Protein AF-A0A7K3XNX1-F1 (afdb_monomer)

Mean predicted aligned error: 6.26 Å

pLDDT: mean 88.92, std 15.2, range [35.72, 97.31]

Structure (mmCIF, N/CA/C/O backbone):
data_AF-A0A7K3XNX1-F1
#
_entry.id   AF-A0A7K3XNX1-F1
#
loop_
_atom_site.gr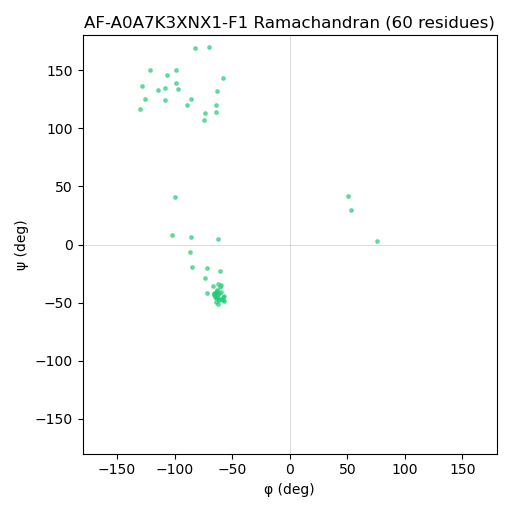oup_PDB
_atom_site.id
_atom_site.type_symbol
_atom_site.label_atom_id
_atom_site.label_alt_id
_atom_site.label_comp_id
_atom_site.label_asym_id
_atom_site.label_entity_id
_atom_site.label_seq_id
_atom_site.pdbx_PDB_ins_code
_atom_site.Cartn_x
_atom_site.Cartn_y
_atom_site.Cartn_z
_atom_site.occupancy
_atom_site.B_iso_or_equiv
_atom_site.auth_seq_id
_atom_site.auth_comp_id
_atom_site.auth_asym_id
_atom_site.auth_atom_id
_atom_site.pdbx_PDB_model_num
ATOM 1 N N . MET A 1 1 ? 19.144 0.122 -25.181 1.00 65.31 1 MET A N 1
ATOM 2 C CA . MET A 1 1 ? 19.114 -0.286 -23.762 1.00 65.31 1 MET A CA 1
ATOM 3 C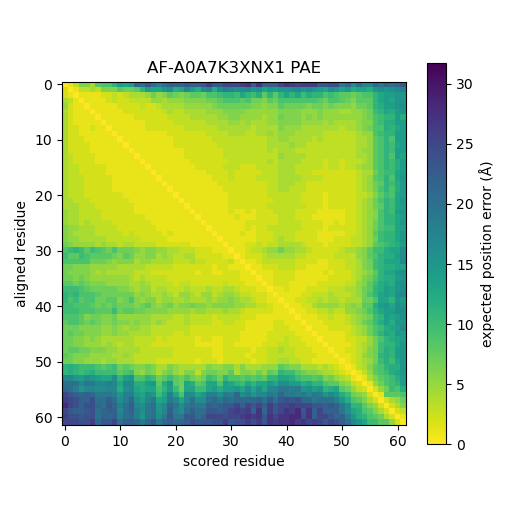 C . MET A 1 1 ? 19.454 -1.755 -23.691 1.00 65.31 1 MET A C 1
ATOM 5 O O . MET A 1 1 ? 18.834 -2.535 -24.413 1.00 65.31 1 MET A O 1
ATOM 9 N N . ASN A 1 2 ? 20.455 -2.126 -22.898 1.00 91.88 2 ASN A N 1
ATOM 10 C CA . ASN A 1 2 ? 20.788 -3.536 -22.696 1.00 91.88 2 ASN A CA 1
ATOM 11 C C . ASN A 1 2 ? 19.867 -4.162 -21.621 1.00 91.88 2 ASN A C 1
ATOM 13 O O . ASN A 1 2 ? 19.120 -3.461 -20.933 1.00 91.88 2 ASN A O 1
ATOM 17 N N . LYS A 1 3 ? 19.896 -5.492 -21.485 1.00 91.44 3 LYS A N 1
ATOM 18 C CA . LYS A 1 3 ? 19.045 -6.213 -20.521 1.00 91.44 3 LYS A CA 1
ATOM 19 C C . LYS A 1 3 ? 19.321 -5.825 -19.060 1.00 91.44 3 LYS A C 1
ATOM 21 O O . LYS A 1 3 ? 18.382 -5.776 -18.267 1.00 91.44 3 LYS A O 1
ATOM 26 N N . ASP A 1 4 ? 20.566 -5.517 -18.718 1.00 93.50 4 ASP A N 1
ATOM 27 C CA . ASP A 1 4 ? 20.982 -5.150 -17.362 1.00 93.50 4 ASP A CA 1
ATOM 28 C C . ASP A 1 4 ? 20.482 -3.755 -16.974 1.00 93.50 4 ASP A C 1
ATOM 30 O O . ASP A 1 4 ? 19.955 -3.566 -15.880 1.00 93.50 4 ASP A O 1
ATOM 34 N N . GLU A 1 5 ? 20.546 -2.788 -17.890 1.00 93.94 5 GLU A N 1
ATOM 35 C CA . GLU A 1 5 ? 20.004 -1.438 -17.694 1.00 93.94 5 GLU A CA 1
ATOM 36 C C . GLU A 1 5 ? 18.490 -1.473 -17.457 1.00 93.94 5 GLU A C 1
ATOM 38 O O . GLU A 1 5 ? 17.978 -0.793 -16.563 1.00 93.94 5 GLU A O 1
ATOM 43 N N . VAL A 1 6 ? 17.769 -2.302 -18.221 1.00 95.88 6 VAL A N 1
ATOM 44 C CA . VAL A 1 6 ? 16.322 -2.505 -18.050 1.00 95.88 6 VAL A CA 1
ATOM 45 C C . VAL A 1 6 ? 16.019 -3.134 -16.689 1.00 95.88 6 VAL A C 1
ATOM 47 O O . VAL A 1 6 ? 15.081 -2.702 -16.015 1.00 95.88 6 VAL A O 1
ATOM 50 N N . LYS A 1 7 ? 16.819 -4.116 -16.253 1.00 95.31 7 LYS A N 1
ATOM 51 C CA . LYS A 1 7 ? 16.672 -4.751 -14.935 1.00 95.31 7 LYS A CA 1
ATOM 52 C C . LYS A 1 7 ? 16.877 -3.740 -13.806 1.00 95.31 7 LYS A C 1
ATOM 54 O O . LYS A 1 7 ? 15.996 -3.580 -12.967 1.00 95.31 7 LYS A O 1
ATOM 59 N N . VAL A 1 8 ? 17.974 -2.985 -13.839 1.00 95.75 8 VAL A N 1
ATOM 60 C CA . VAL A 1 8 ? 18.281 -1.960 -12.828 1.00 95.75 8 VAL A CA 1
ATOM 61 C C . VAL A 1 8 ? 17.195 -0.884 -12.770 1.00 95.75 8 VAL A C 1
ATOM 63 O O . VAL A 1 8 ? 16.819 -0.436 -11.685 1.00 95.75 8 VAL A O 1
ATOM 66 N N . MET A 1 9 ? 16.672 -0.456 -13.921 1.00 96.00 9 MET A N 1
ATOM 67 C CA . MET A 1 9 ? 15.579 0.516 -13.971 1.00 96.00 9 MET A CA 1
ATOM 68 C C . MET A 1 9 ? 14.301 -0.045 -13.339 1.00 96.00 9 MET A C 1
ATOM 70 O O . MET A 1 9 ? 13.684 0.629 -12.512 1.00 96.00 9 MET A O 1
ATOM 74 N N . ARG A 1 10 ? 13.930 -1.285 -13.676 1.00 95.38 10 ARG A N 1
ATOM 75 C CA . ARG A 1 10 ? 12.775 -1.975 -13.091 1.00 95.38 10 ARG A CA 1
ATOM 76 C C . ARG A 1 10 ? 12.897 -2.083 -11.571 1.00 95.38 10 ARG A C 1
ATOM 78 O O . ARG A 1 10 ? 11.940 -1.759 -10.872 1.00 95.38 10 ARG A O 1
ATOM 85 N N . ASP A 1 11 ? 14.066 -2.463 -11.067 1.00 95.69 11 ASP A N 1
ATOM 86 C CA . ASP A 1 11 ? 14.311 -2.621 -9.630 1.00 95.69 11 ASP A CA 1
ATOM 87 C C . ASP A 1 11 ? 14.165 -1.288 -8.881 1.00 95.69 11 ASP A C 1
ATOM 89 O O . ASP A 1 11 ? 13.557 -1.229 -7.810 1.00 95.69 11 ASP A O 1
ATOM 93 N N . LYS A 1 12 ? 14.649 -0.185 -9.469 1.00 96.12 12 LYS A N 1
ATOM 94 C CA . LYS A 1 12 ? 14.465 1.166 -8.913 1.00 96.12 12 LYS A CA 1
ATOM 95 C C . LYS A 1 12 ? 12.995 1.581 -8.869 1.00 96.12 12 LYS A C 1
ATOM 97 O O . LYS A 1 12 ? 12.571 2.165 -7.874 1.00 96.12 12 LYS A O 1
ATOM 102 N N . ILE A 1 13 ? 12.227 1.280 -9.918 1.00 97.25 13 ILE A N 1
ATOM 103 C CA . ILE A 1 13 ? 10.791 1.590 -9.978 1.00 97.25 13 ILE A CA 1
ATOM 104 C C . ILE A 1 13 ? 10.039 0.814 -8.896 1.00 97.25 13 ILE A C 1
ATOM 106 O O . ILE A 1 13 ? 9.296 1.420 -8.128 1.00 97.25 13 ILE A O 1
ATOM 110 N N . ILE A 1 14 ? 10.274 -0.497 -8.790 1.00 96.38 14 ILE A N 1
ATOM 111 C CA . ILE A 1 14 ? 9.636 -1.343 -7.770 1.00 96.38 14 ILE A CA 1
ATOM 112 C C . ILE A 1 14 ? 9.967 -0.820 -6.369 1.00 96.38 14 ILE A C 1
ATOM 114 O O . ILE A 1 14 ? 9.061 -0.595 -5.574 1.00 96.38 14 ILE A O 1
ATOM 118 N N . LYS A 1 15 ? 11.240 -0.510 -6.098 1.00 94.94 15 LYS A N 1
ATOM 119 C CA . LYS A 1 15 ? 11.660 0.048 -4.805 1.00 94.94 15 LYS A CA 1
ATOM 120 C C . LYS A 1 15 ? 10.987 1.389 -4.489 1.00 94.94 15 LYS A C 1
ATOM 122 O O . LYS A 1 15 ? 10.674 1.665 -3.334 1.00 94.94 15 LYS A O 1
ATOM 127 N N . GLY A 1 16 ? 10.778 2.233 -5.499 1.00 96.12 16 GLY A N 1
ATOM 128 C CA . GLY A 1 16 ? 10.053 3.494 -5.346 1.00 96.12 16 GLY A CA 1
ATOM 129 C C . GLY A 1 16 ? 8.576 3.287 -5.000 1.00 96.12 16 GLY A C 1
ATOM 130 O O . GLY A 1 16 ? 8.056 3.983 -4.130 1.00 96.12 16 GLY A O 1
ATOM 131 N N . ILE A 1 17 ? 7.924 2.315 -5.643 1.00 95.88 17 ILE A N 1
ATOM 132 C CA . ILE A 1 17 ? 6.526 1.948 -5.373 1.00 95.88 17 ILE A CA 1
ATOM 133 C C . ILE A 1 17 ? 6.382 1.382 -3.957 1.00 95.88 17 ILE A C 1
ATOM 135 O O . ILE A 1 17 ? 5.492 1.822 -3.231 1.00 95.88 17 ILE A O 1
ATOM 139 N N . ASP A 1 18 ? 7.280 0.484 -3.540 1.00 93.62 18 ASP A N 1
ATOM 140 C CA . ASP A 1 18 ? 7.290 -0.084 -2.185 1.00 93.62 18 ASP A CA 1
ATOM 141 C C . ASP A 1 18 ? 7.403 1.030 -1.130 1.00 93.62 18 ASP A C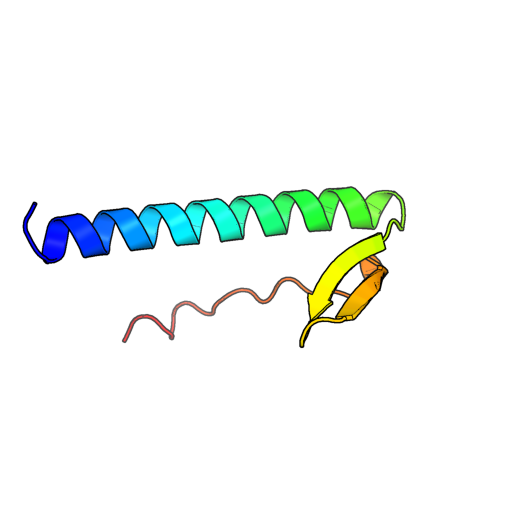 1
ATOM 143 O O . ASP A 1 18 ? 6.589 1.115 -0.211 1.00 93.62 18 ASP A O 1
ATOM 147 N N . LEU A 1 19 ? 8.346 1.961 -1.314 1.00 95.81 19 LEU A N 1
ATOM 148 C CA . LEU A 1 19 ? 8.533 3.097 -0.408 1.00 95.81 19 LEU A CA 1
ATOM 149 C C . LEU A 1 19 ? 7.310 4.027 -0.365 1.00 95.81 19 LEU A C 1
ATOM 151 O O . LEU A 1 19 ? 6.961 4.554 0.694 1.00 95.81 19 LEU A O 1
ATOM 155 N N . ALA A 1 20 ? 6.671 4.269 -1.511 1.00 95.94 20 ALA A N 1
ATOM 156 C CA . ALA A 1 20 ? 5.465 5.085 -1.579 1.00 95.94 20 ALA A CA 1
ATOM 157 C C . ALA A 1 20 ? 4.295 4.411 -0.848 1.00 95.94 20 ALA A C 1
ATOM 159 O O . ALA A 1 20 ? 3.591 5.078 -0.088 1.00 95.94 20 ALA A O 1
ATOM 160 N N . TYR A 1 21 ? 4.127 3.099 -1.030 1.00 94.56 21 TYR A N 1
ATOM 161 C CA . TYR A 1 21 ? 3.113 2.307 -0.342 1.00 94.56 21 TYR A CA 1
ATOM 162 C C . TYR A 1 21 ? 3.311 2.325 1.177 1.00 94.56 21 TYR A C 1
ATOM 164 O O . TYR A 1 21 ? 2.362 2.615 1.903 1.00 94.56 21 TYR A O 1
ATOM 172 N N . GLU A 1 22 ? 4.533 2.092 1.665 1.00 95.06 22 GLU A N 1
ATOM 173 C CA . GLU A 1 22 ? 4.840 2.128 3.102 1.00 95.06 22 GLU A CA 1
ATOM 174 C C . GLU A 1 22 ? 4.480 3.479 3.729 1.00 95.06 22 GLU A C 1
ATOM 176 O O . GLU A 1 22 ? 3.795 3.536 4.751 1.00 95.06 22 GLU A O 1
ATOM 181 N N . ARG A 1 23 ? 4.899 4.581 3.093 1.00 95.88 23 ARG A N 1
ATOM 182 C CA . ARG A 1 23 ? 4.602 5.940 3.571 1.00 95.88 23 ARG A CA 1
ATOM 183 C C . ARG A 1 23 ? 3.105 6.228 3.579 1.00 95.88 23 ARG A C 1
ATOM 185 O O . ARG A 1 23 ? 2.605 6.796 4.546 1.00 95.88 23 ARG A O 1
ATOM 192 N N . LEU A 1 24 ? 2.402 5.831 2.520 1.00 95.62 24 LEU A N 1
ATOM 193 C CA . LEU A 1 24 ? 0.957 6.003 2.417 1.00 95.62 24 LEU A CA 1
ATOM 194 C C . LEU A 1 24 ? 0.225 5.213 3.506 1.00 95.62 24 LEU A C 1
ATOM 196 O O . LEU A 1 24 ? -0.673 5.755 4.146 1.00 95.62 24 LEU A O 1
ATOM 200 N N . LEU A 1 25 ? 0.614 3.957 3.729 1.00 95.94 25 LEU A N 1
ATOM 201 C CA . LEU A 1 25 ? -0.001 3.101 4.735 1.00 95.94 25 LEU A CA 1
ATOM 202 C C . LEU A 1 25 ? 0.175 3.683 6.139 1.00 95.94 25 LEU A C 1
ATOM 204 O O . LEU A 1 25 ? -0.808 3.801 6.864 1.00 95.94 25 LEU A O 1
ATOM 208 N N . ILE A 1 26 ? 1.391 4.110 6.492 1.00 95.50 26 ILE A N 1
ATOM 209 C CA . ILE A 1 26 ? 1.667 4.749 7.789 1.00 95.50 26 ILE A CA 1
ATOM 210 C C . ILE A 1 26 ? 0.783 5.981 7.986 1.00 95.50 26 ILE A C 1
ATOM 212 O O . ILE A 1 26 ? 0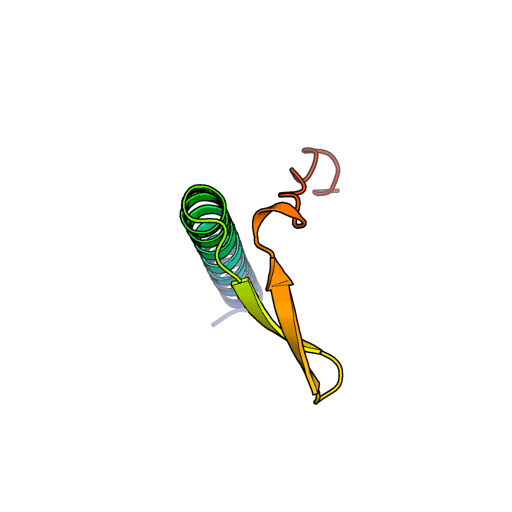.225 6.170 9.064 1.00 95.50 26 ILE A O 1
ATOM 216 N N . GLU A 1 27 ? 0.638 6.819 6.960 1.00 96.38 27 GLU A N 1
ATOM 217 C CA . GLU A 1 27 ? -0.189 8.021 7.062 1.00 96.38 27 GLU A CA 1
ATOM 218 C C . GLU A 1 27 ? -1.669 7.674 7.251 1.00 96.38 27 GLU A C 1
ATOM 220 O O . GLU A 1 27 ? -2.323 8.228 8.130 1.00 96.38 27 GLU A O 1
ATOM 225 N N . LYS A 1 28 ? -2.173 6.692 6.497 1.00 96.19 28 LYS A N 1
ATOM 226 C CA . LYS A 1 28 ? -3.567 6.231 6.570 1.00 96.19 28 LYS A CA 1
ATOM 227 C C . LYS A 1 28 ? -3.896 5.438 7.834 1.00 96.19 28 LYS A C 1
ATOM 229 O O . LYS A 1 28 ? -5.056 5.310 8.207 1.00 96.19 28 LYS A O 1
ATOM 234 N N . GLN A 1 29 ? -2.892 4.898 8.514 1.00 95.94 29 GLN A N 1
ATOM 235 C CA . GLN A 1 29 ? -3.075 4.257 9.815 1.00 95.94 29 GLN A CA 1
ATOM 236 C C . GLN A 1 29 ? -3.316 5.275 10.934 1.00 95.94 29 GLN A C 1
ATOM 238 O O . GLN A 1 29 ? -4.015 4.953 11.891 1.00 95.94 29 GLN A O 1
ATOM 243 N N . LYS A 1 30 ? -2.781 6.500 10.821 1.00 96.50 30 LYS A N 1
ATOM 244 C CA . LYS A 1 30 ? -2.958 7.549 11.842 1.00 96.50 30 LYS A CA 1
ATOM 245 C C . LYS A 1 30 ? -4.401 8.034 11.943 1.00 96.50 30 LYS A C 1
ATOM 247 O O . LYS A 1 30 ? -4.849 8.366 13.035 1.00 96.50 30 LYS A O 1
ATOM 252 N N . ASP A 1 31 ? -5.097 8.102 10.812 1.00 96.12 31 ASP A N 1
ATOM 253 C CA . ASP A 1 31 ? -6.476 8.585 10.705 1.00 96.12 31 ASP A CA 1
ATOM 254 C C . ASP A 1 31 ? -7.505 7.445 10.565 1.00 96.12 31 ASP A C 1
ATOM 256 O O . ASP A 1 31 ? -8.683 7.707 10.338 1.00 96.12 31 ASP A O 1
ATOM 260 N N . ASP A 1 32 ? -7.071 6.187 10.723 1.00 92.75 32 ASP A N 1
ATOM 261 C CA . ASP A 1 32 ? -7.901 4.980 10.585 1.00 92.75 32 ASP A CA 1
ATOM 262 C C . ASP A 1 32 ? -8.666 4.891 9.243 1.00 92.75 32 ASP A C 1
ATOM 264 O O . ASP A 1 32 ? -9.759 4.315 9.130 1.00 92.75 32 ASP A O 1
ATOM 268 N N . SER A 1 33 ? -8.077 5.478 8.199 1.00 96.06 33 SER A N 1
ATOM 269 C CA . SER A 1 33 ? -8.619 5.476 6.845 1.00 96.06 33 SER A CA 1
ATOM 270 C C . SER A 1 33 ? -8.569 4.101 6.184 1.00 96.06 33 SER A C 1
ATOM 272 O O . SER A 1 33 ? -7.911 3.157 6.627 1.00 96.06 33 SER A O 1
ATOM 274 N N . GLU A 1 34 ? -9.240 4.010 5.040 1.00 96.88 34 GLU A N 1
ATOM 275 C CA . GLU A 1 34 ? -9.206 2.846 4.164 1.00 96.88 34 GLU A CA 1
ATOM 276 C C . GLU A 1 34 ? -8.233 3.034 3.000 1.00 96.88 34 GLU A C 1
ATOM 278 O O . GLU A 1 34 ? -8.018 4.140 2.495 1.00 96.88 34 GLU A O 1
ATOM 283 N N . LEU A 1 35 ? -7.679 1.914 2.550 1.00 96.19 35 LEU A N 1
ATOM 284 C CA . LEU A 1 35 ? -6.997 1.783 1.272 1.00 96.19 35 LEU A CA 1
ATOM 285 C C . LEU A 1 35 ? -7.882 0.961 0.337 1.00 96.19 35 LEU A C 1
ATOM 287 O O . LEU A 1 35 ? -8.428 -0.070 0.730 1.00 96.19 35 LEU A O 1
ATOM 291 N N . VAL A 1 36 ? -8.023 1.430 -0.901 1.00 95.94 36 VAL A N 1
ATOM 292 C CA . VAL A 1 36 ? -8.885 0.813 -1.910 1.00 95.94 36 VAL A CA 1
ATOM 293 C C . VAL A 1 36 ? -8.021 0.134 -2.964 1.00 95.94 36 VAL A C 1
ATOM 295 O O . VAL A 1 36 ? -7.176 0.770 -3.592 1.00 95.94 36 VAL A O 1
ATOM 298 N N . PHE A 1 37 ? -8.255 -1.156 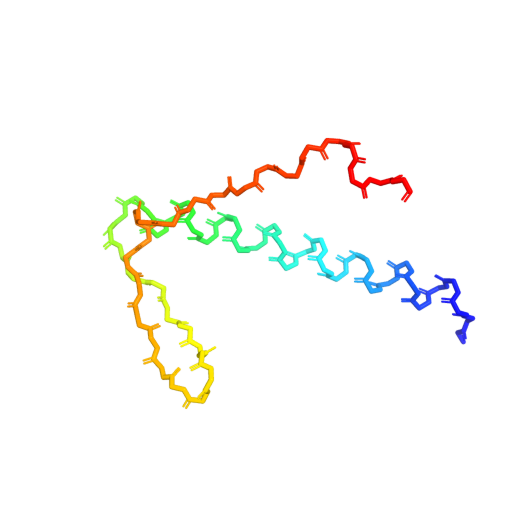-3.173 1.00 94.56 37 PHE A N 1
ATOM 299 C CA . PHE A 1 37 ? -7.509 -1.995 -4.102 1.00 94.56 37 PHE A CA 1
ATOM 300 C C . PHE A 1 37 ? -8.437 -2.608 -5.145 1.00 94.56 37 PHE A C 1
ATOM 302 O O . PHE A 1 37 ? -9.596 -2.913 -4.868 1.00 94.56 37 PHE A O 1
ATOM 309 N N . SER A 1 38 ? -7.898 -2.853 -6.338 1.00 95.88 38 SER A N 1
ATOM 310 C CA . SER A 1 38 ? -8.511 -3.780 -7.286 1.00 95.88 38 SER A CA 1
ATOM 311 C C . SER A 1 38 ? -7.959 -5.179 -7.029 1.00 95.88 38 SER A C 1
ATOM 313 O O . SER A 1 38 ? -6.750 -5.398 -7.110 1.00 95.88 38 SER A O 1
ATOM 315 N N . HIS A 1 39 ? -8.833 -6.127 -6.711 1.00 93.56 39 HIS A N 1
ATOM 316 C CA . HIS A 1 39 ? -8.486 -7.522 -6.487 1.00 93.56 39 HIS A CA 1
ATOM 317 C C . HIS A 1 39 ? -9.418 -8.420 -7.300 1.00 93.56 39 HIS A C 1
ATOM 319 O O . HIS A 1 39 ? -10.631 -8.422 -7.095 1.00 93.56 39 HIS A O 1
ATOM 325 N N . ASN A 1 40 ? -8.856 -9.171 -8.254 1.00 94.62 40 ASN A N 1
ATOM 326 C CA . ASN A 1 40 ? -9.604 -10.043 -9.169 1.00 94.62 40 ASN A CA 1
ATOM 327 C C . ASN A 1 40 ? -10.779 -9.326 -9.868 1.00 94.62 40 ASN A C 1
ATOM 329 O O . ASN A 1 40 ? -11.883 -9.858 -9.963 1.00 94.62 40 ASN A O 1
ATOM 333 N N . GLY A 1 41 ? -10.547 -8.084 -10.309 1.00 96.19 41 GLY A N 1
ATOM 334 C CA . GLY A 1 41 ? -11.550 -7.253 -10.984 1.00 96.19 41 GLY A CA 1
ATOM 335 C C . GLY A 1 41 ? -12.611 -6.641 -10.063 1.00 96.19 41 GLY A C 1
ATOM 336 O O . GLY A 1 41 ? -13.514 -5.968 -10.551 1.00 96.19 41 GLY A O 1
ATOM 337 N N . LYS A 1 42 ? -12.516 -6.848 -8.745 1.00 97.00 42 LYS A N 1
ATOM 338 C CA . LYS A 1 42 ? -13.404 -6.244 -7.747 1.00 97.00 42 LYS A CA 1
ATOM 339 C C . LYS A 1 42 ? -12.685 -5.144 -6.986 1.00 97.00 42 LYS A C 1
ATOM 341 O O . LYS A 1 42 ? -11.498 -5.260 -6.698 1.00 97.00 42 LYS A O 1
ATOM 346 N N . ILE A 1 43 ? -13.425 -4.108 -6.617 1.00 97.00 43 ILE A N 1
ATOM 347 C CA . ILE A 1 43 ? -12.927 -3.054 -5.738 1.00 97.00 43 ILE A CA 1
ATOM 348 C C . ILE A 1 43 ? -13.121 -3.496 -4.289 1.00 97.00 43 ILE A C 1
ATOM 350 O O . ILE A 1 43 ? -14.228 -3.856 -3.893 1.00 97.00 43 ILE A O 1
ATOM 354 N N . VAL A 1 44 ? -12.038 -3.490 -3.516 1.00 97.19 44 VAL A N 1
ATOM 355 C CA . VAL A 1 44 ? -12.018 -3.879 -2.104 1.00 97.19 44 VAL A CA 1
ATOM 356 C C . VAL A 1 44 ? -11.415 -2.739 -1.297 1.00 97.19 44 VAL A C 1
ATOM 358 O O . VAL A 1 44 ? -10.304 -2.300 -1.586 1.00 97.19 44 VAL A O 1
ATOM 361 N N . ALA A 1 45 ? -12.142 -2.273 -0.286 1.00 96.81 45 ALA A N 1
ATOM 362 C CA 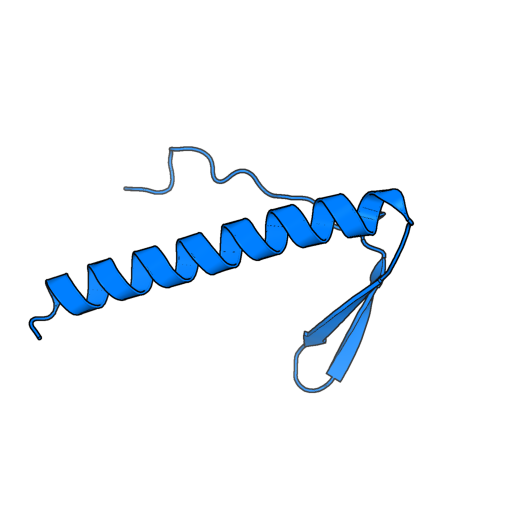. ALA A 1 45 ? -11.635 -1.335 0.705 1.00 96.81 45 ALA A CA 1
ATOM 363 C C . ALA A 1 45 ? -11.188 -2.107 1.951 1.00 96.81 45 ALA A C 1
ATOM 365 O O . ALA A 1 45 ? -11.901 -2.995 2.422 1.00 96.81 45 ALA A O 1
ATOM 366 N N . VAL A 1 46 ? -10.004 -1.790 2.469 1.00 96.38 46 VAL A N 1
ATOM 367 C CA . VAL A 1 46 ? -9.437 -2.411 3.673 1.00 96.38 46 VAL A CA 1
ATOM 368 C C . VAL A 1 46 ? -9.016 -1.310 4.633 1.00 96.38 46 VAL A C 1
ATOM 370 O O . VAL A 1 46 ? -8.408 -0.325 4.207 1.00 96.38 46 VAL A O 1
ATOM 373 N N . LYS A 1 47 ? -9.313 -1.464 5.927 1.00 97.31 47 LYS A N 1
ATOM 374 C CA . LYS A 1 47 ? -8.827 -0.531 6.948 1.00 97.31 47 LYS A CA 1
ATOM 375 C C . LYS A 1 47 ? -7.306 -0.573 6.994 1.00 97.31 47 LYS A C 1
ATOM 377 O O . LYS A 1 47 ? -6.707 -1.643 7.080 1.00 97.31 47 LYS A O 1
ATOM 382 N N . ALA A 1 48 ? -6.674 0.594 6.984 1.00 96.50 48 ALA A N 1
ATOM 383 C CA . ALA A 1 48 ? -5.221 0.699 6.996 1.00 96.50 48 ALA A CA 1
ATOM 384 C C . ALA A 1 48 ? -4.606 0.035 8.242 1.00 96.50 48 ALA A C 1
ATOM 386 O O . ALA A 1 48 ? -3.551 -0.589 8.144 1.00 96.50 48 ALA A O 1
ATOM 387 N N . ARG A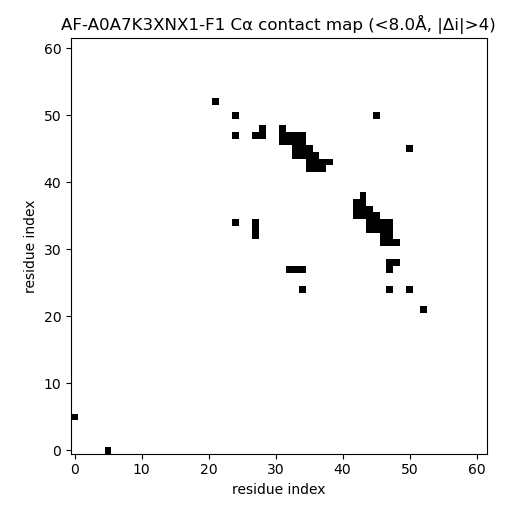 1 49 ? -5.278 0.094 9.403 1.00 95.81 49 ARG A N 1
ATOM 388 C CA . ARG A 1 49 ? -4.830 -0.576 10.642 1.00 95.81 49 ARG A CA 1
ATOM 389 C C . ARG A 1 49 ? -4.719 -2.101 10.541 1.00 95.81 49 ARG A C 1
ATOM 391 O O . ARG A 1 49 ? -3.952 -2.688 11.294 1.00 95.81 49 ARG A O 1
ATOM 398 N N . ASP A 1 50 ? -5.437 -2.726 9.608 1.00 95.50 50 ASP A N 1
ATOM 399 C CA . ASP A 1 50 ? -5.453 -4.185 9.449 1.00 95.50 50 ASP A CA 1
ATOM 400 C C . ASP A 1 50 ? -4.303 -4.678 8.550 1.00 95.50 50 ASP A C 1
ATOM 402 O O . ASP A 1 50 ? -4.085 -5.880 8.395 1.00 95.50 50 ASP A O 1
ATOM 406 N N . LEU A 1 51 ? -3.552 -3.755 7.939 1.00 93.94 51 LEU A N 1
ATOM 407 C CA . LEU A 1 51 ? -2.442 -4.058 7.044 1.00 93.94 51 LEU A CA 1
ATOM 408 C C . LEU A 1 51 ? -1.098 -3.943 7.773 1.00 93.94 51 LEU A C 1
ATOM 410 O O . LEU A 1 51 ? -0.842 -3.000 8.519 1.00 93.94 51 LEU A O 1
ATOM 414 N N . VAL A 1 52 ? -0.198 -4.889 7.498 1.00 89.19 52 VAL A N 1
ATOM 415 C CA . VAL A 1 52 ? 1.154 -4.941 8.072 1.00 89.19 52 VAL A CA 1
ATOM 416 C C . VAL A 1 52 ? 2.221 -4.743 7.002 1.00 89.19 52 VAL A C 1
ATOM 418 O O . VAL A 1 52 ? 2.206 -5.394 5.955 1.00 89.19 52 VAL A O 1
ATOM 421 N N . ILE A 1 53 ? 3.191 -3.872 7.289 1.00 84.56 53 ILE A N 1
ATOM 422 C CA . ILE A 1 53 ? 4.405 -3.738 6.480 1.00 84.56 53 ILE A CA 1
ATOM 423 C C . ILE A 1 53 ? 5.292 -4.944 6.788 1.00 84.56 53 ILE A C 1
ATOM 425 O O . ILE A 1 53 ? 5.879 -5.041 7.868 1.00 84.56 53 ILE A O 1
ATOM 429 N N . LYS A 1 54 ? 5.394 -5.881 5.842 1.00 79.88 54 LYS A N 1
ATOM 430 C CA . LYS A 1 54 ? 6.389 -6.951 5.931 1.00 79.88 54 LYS A CA 1
ATOM 431 C C . LYS A 1 54 ? 7.759 -6.354 5.637 1.00 79.88 54 LYS A C 1
ATOM 433 O O . LYS A 1 54 ? 8.031 -5.968 4.504 1.00 79.88 54 LYS A O 1
ATOM 438 N N . LYS A 1 55 ? 8.638 -6.317 6.639 1.00 67.25 55 LYS A N 1
ATOM 439 C CA . LYS A 1 55 ? 10.066 -6.124 6.379 1.00 67.25 55 LYS A CA 1
ATOM 440 C C . LYS A 1 55 ? 10.534 -7.338 5.582 1.00 67.25 55 LYS A C 1
ATOM 442 O O . LYS A 1 55 ? 10.382 -8.460 6.053 1.00 67.25 55 LYS A O 1
ATOM 447 N N . LYS A 1 56 ? 11.048 -7.129 4.367 1.00 61.84 56 LYS A N 1
ATOM 448 C CA . LYS A 1 56 ? 11.827 -8.177 3.701 1.00 61.84 56 LYS A CA 1
ATOM 449 C C . LYS A 1 56 ? 13.064 -8.404 4.558 1.00 61.84 56 LYS A C 1
ATOM 451 O O . LYS A 1 56 ? 13.879 -7.490 4.703 1.00 61.84 56 LYS A O 1
ATOM 456 N N . ASP A 1 57 ? 13.168 -9.583 5.156 1.00 50.88 57 ASP A N 1
ATOM 45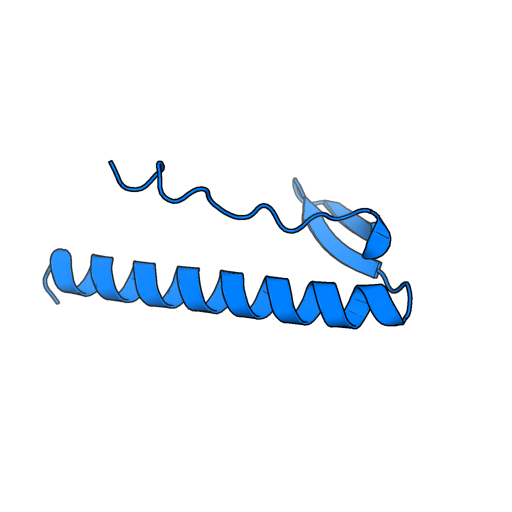7 C CA . ASP A 1 57 ? 14.406 -10.011 5.787 1.00 50.88 57 ASP A CA 1
ATOM 458 C C . ASP A 1 57 ? 15.514 -9.983 4.726 1.00 50.88 57 ASP A C 1
ATOM 460 O O . ASP A 1 57 ? 15.288 -10.279 3.550 1.00 50.88 57 ASP A O 1
ATOM 464 N N . ALA A 1 58 ? 16.729 -9.604 5.124 1.00 52.94 58 ALA A N 1
ATOM 465 C CA . ALA A 1 58 ? 17.88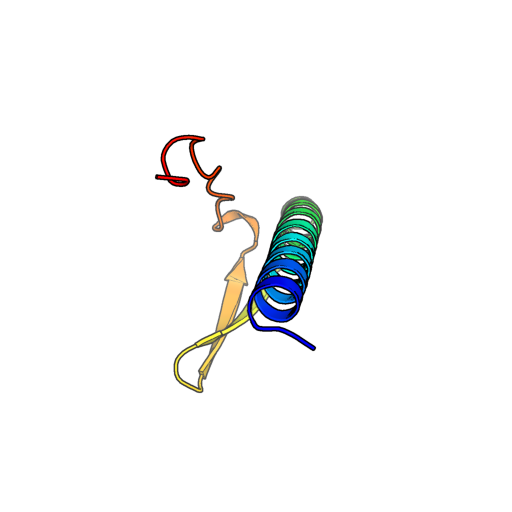3 -9.461 4.229 1.00 52.94 58 ALA A CA 1
ATOM 466 C C . ALA A 1 58 ? 18.315 -10.777 3.529 1.00 52.94 58 ALA A C 1
ATOM 468 O O . ALA A 1 58 ? 19.327 -10.807 2.833 1.00 52.94 58 ALA A O 1
ATOM 469 N N . SER A 1 59 ? 17.561 -11.862 3.719 1.00 52.38 59 SER A N 1
ATOM 470 C CA . SER A 1 59 ? 17.797 -13.224 3.241 1.00 52.38 59 SER A CA 1
ATOM 471 C C . SER A 1 59 ? 17.290 -13.496 1.819 1.00 52.38 59 SER A C 1
ATOM 473 O O . SER A 1 59 ? 17.761 -14.444 1.199 1.00 52.38 59 SER A O 1
ATOM 475 N N . ASP A 1 60 ? 16.374 -12.680 1.286 1.00 49.81 60 ASP A N 1
ATOM 476 C CA . ASP A 1 60 ? 15.689 -12.956 0.006 1.00 49.81 60 ASP A CA 1
ATOM 477 C C . ASP A 1 60 ? 16.459 -12.483 -1.244 1.00 49.81 60 ASP A C 1
ATOM 479 O O . ASP A 1 60 ? 15.955 -12.558 -2.363 1.00 49.81 60 ASP A O 1
ATOM 483 N N . ASN A 1 61 ? 17.696 -12.010 -1.075 1.00 46.97 61 ASN A N 1
ATOM 484 C CA . ASN A 1 61 ? 18.586 -11.595 -2.164 1.00 46.97 61 ASN A CA 1
ATOM 485 C C . ASN A 1 61 ? 19.619 -12.691 -2.511 1.00 46.97 61 ASN A C 1
ATOM 487 O O . ASN A 1 61 ? 20.798 -12.387 -2.709 1.00 46.97 61 ASN A O 1
ATOM 491 N N . LYS A 1 62 ? 19.199 -13.962 -2.535 1.00 35.72 62 LYS A N 1
ATOM 492 C CA . LYS A 1 62 ? 20.051 -15.088 -2.947 1.00 35.72 62 LYS A CA 1
ATOM 493 C C . LYS A 1 62 ? 19.773 -15.516 -4.383 1.00 35.72 62 LYS A C 1
ATOM 495 O O . LYS A 1 62 ? 18.582 -15.648 -4.736 1.00 35.72 62 LYS A O 1
#

Secondary structure (DSSP, 8-state):
--HHHHHHHHHHHHHHHHHHHHHHHHHHHHTT-EEEEEETTEEEEEEGGG-------TTS--

Solvent-accessible surface area (backbone atoms only — not comparable to full-atom values): 3899 Å² total; per-residue (Å²): 134,58,74,64,60,53,48,56,51,51,53,52,51,52,53,50,51,53,54,51,50,54,55,50,44,58,57,32,38,77,72,65,34,70,47,78,44,80,55,97,92,38,84,45,77,41,53,27,73,82,60,78,87,77,76,80,62,92,73,79,85,117

Nearest PDB structures (foldseek):
  2l6r-assembly1_A  TM=4.987E-01  e=3.115E+00  Lambdavirus lambda
  1b5f-assembly1_B  TM=4.372E-01  e=3.115E+00  Cynara cardunculus
  4k1o-assembly1_A  TM=3.758E-01  e=4.696E+00  Mus musculus

Sequence (62 aa):
MNKDEVKVMRDKIIKGIDLAYERLLIEKQKDDSELVFSHNGKIVAVKARDLVIKKKDASDNK

Radius of gyration: 15.24 Å; Cα contacts (8 Å, |Δi|>4): 35; chains: 1; bounding box: 34×24×36 Å

Foldseek 3Di:
DDPVVVVVVVVVVVVVVLVVVVVVLVVQQVVQHWDWDQDPNDIDTDGSVVDDDDDDDPPPPD